Protein AF-A0A6J5TLB6-F1 (afdb_monomer)

InterPro domains:
  IPR011009 Protein kinase-like domain superfamily [SSF56112] (1-76)
  IPR052751 Plant MAP kinase kinase kinase [PTHR48011] (1-67)

pLDDT: mean 70.75, std 10.7, range [42.66, 85.62]

Solvent-accessible surface area (backbone atoms only — not comparable to full-atom values): 5818 Å² total; per-residue (Å²): 114,99,80,79,63,70,75,66,87,75,59,93,84,64,57,63,69,61,52,53,51,38,67,74,63,66,65,80,34,75,77,52,72,79,43,56,72,55,51,40,53,52,48,53,42,72,63,38,85,48,78,90,67,40,59,50,72,71,58,53,51,67,31,73,72,46,49,75,45,78,78,72,69,78,65,60,66,57,59,54,48,50,52,54,54,59,65,64,66,78,116

Mean predicted aligned error: 13.65 Å

Organism: Prunus armeniaca (NCBI:txid36596)

Foldseek 3Di:
DVPPDDQDDPPDPDDVVVVVVCLLVPVGGPVLVPDDPLSNVLVCLCSPNDPVSRDDPVRSCVRPVNVVPPPPPVVCPVVVVVVVVVVVVPD

Structure (mmCIF, N/CA/C/O backbone):
data_AF-A0A6J5TLB6-F1
#
_entry.id   AF-A0A6J5TLB6-F1
#
loop_
_atom_site.group_PDB
_atom_site.id
_atom_site.type_symbol
_atom_site.label_atom_id
_atom_site.label_alt_id
_atom_site.label_comp_id
_atom_site.label_asym_id
_atom_site.label_entity_id
_atom_site.label_seq_id
_atom_site.pdbx_PDB_ins_code
_atom_site.Cartn_x
_atom_site.Cartn_y
_atom_site.Cartn_z
_atom_site.occupancy
_atom_site.B_iso_or_equiv
_atom_site.auth_seq_id
_atom_site.auth_comp_id
_atom_site.auth_asym_id
_atom_site.auth_atom_id
_atom_site.pdbx_PDB_model_num
ATOM 1 N N . ME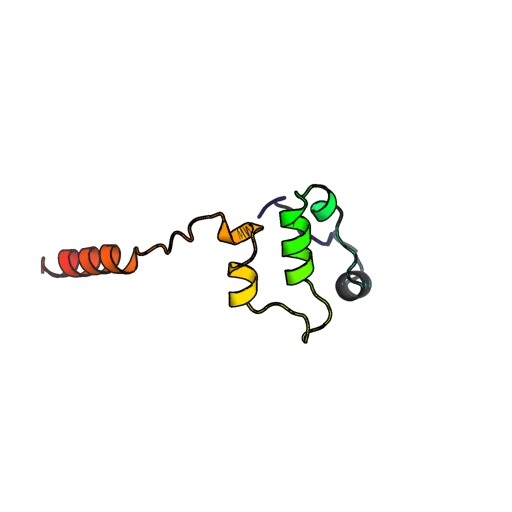T A 1 1 ? -3.345 -14.073 -6.727 1.00 64.12 1 MET A N 1
ATOM 2 C CA . MET A 1 1 ? -3.144 -12.619 -6.505 1.00 64.12 1 MET A CA 1
ATOM 3 C C . MET A 1 1 ? -3.787 -11.875 -7.661 1.00 64.12 1 MET A C 1
ATOM 5 O O . MET A 1 1 ? -3.688 -12.383 -8.769 1.00 64.12 1 MET A O 1
ATOM 9 N N . ALA A 1 2 ? -4.430 -10.729 -7.416 1.00 67.88 2 ALA A N 1
ATOM 10 C CA . ALA A 1 2 ? -5.339 -10.070 -8.366 1.00 67.88 2 ALA A CA 1
ATOM 11 C C . ALA A 1 2 ? -4.793 -9.921 -9.802 1.00 67.88 2 ALA A C 1
ATOM 13 O O . ALA A 1 2 ? -5.475 -10.295 -10.747 1.00 67.88 2 ALA A O 1
ATOM 14 N N . SER A 1 3 ? -3.552 -9.453 -9.975 1.00 70.88 3 SER A N 1
ATOM 15 C CA . SER A 1 3 ? -2.951 -9.226 -11.303 1.00 70.88 3 SER A CA 1
ATOM 16 C C . SER A 1 3 ? -2.010 -10.336 -11.788 1.00 70.88 3 SER A C 1
ATOM 18 O O . SER A 1 3 ? -1.550 -10.300 -12.928 1.00 70.88 3 SER A O 1
ATOM 20 N N . GLY A 1 4 ? -1.635 -11.278 -10.914 1.00 75.75 4 GLY A N 1
ATOM 21 C CA . GLY A 1 4 ? -0.581 -12.267 -11.185 1.00 75.75 4 GLY A CA 1
ATOM 22 C C . GLY A 1 4 ? 0.832 -11.688 -11.393 1.00 75.75 4 GLY A C 1
ATOM 23 O O . GLY A 1 4 ? 1.754 -12.446 -11.679 1.00 75.75 4 GLY A O 1
ATOM 24 N N . LYS A 1 5 ? 1.021 -10.371 -11.237 1.00 73.94 5 LYS A N 1
ATOM 25 C CA . LYS A 1 5 ? 2.299 -9.659 -11.397 1.00 73.94 5 LYS A CA 1
ATOM 26 C C . LYS A 1 5 ? 2.709 -8.997 -10.073 1.00 73.94 5 LYS A C 1
ATOM 28 O O . LYS A 1 5 ? 1.830 -8.590 -9.311 1.00 73.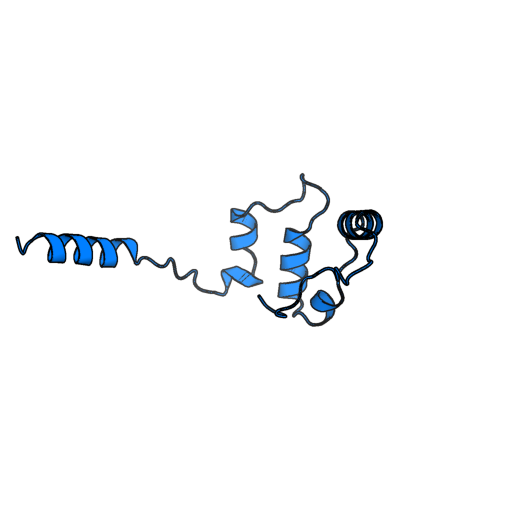94 5 LYS A O 1
ATOM 33 N N . PRO A 1 6 ? 4.015 -8.873 -9.775 1.00 74.50 6 PRO A N 1
ATOM 34 C CA . PRO A 1 6 ? 4.470 -8.146 -8.594 1.00 74.50 6 PRO A CA 1
ATOM 35 C C . PRO A 1 6 ? 4.121 -6.657 -8.705 1.00 74.50 6 PRO A C 1
ATOM 37 O O . PRO A 1 6 ? 4.140 -6.095 -9.796 1.00 74.50 6 PRO A O 1
ATOM 40 N N . ILE A 1 7 ? 3.835 -6.026 -7.562 1.00 74.44 7 ILE A N 1
ATOM 41 C CA . ILE A 1 7 ? 3.492 -4.596 -7.466 1.00 74.44 7 ILE A CA 1
ATOM 42 C C . ILE A 1 7 ? 4.618 -3.728 -8.037 1.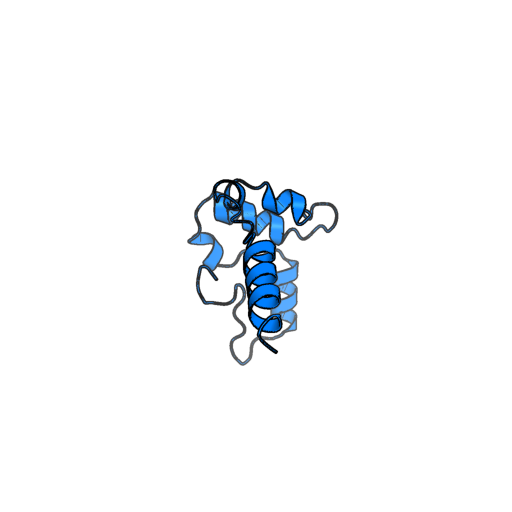00 74.44 7 ILE A C 1
ATOM 44 O O . ILE A 1 7 ? 4.366 -2.832 -8.835 1.00 74.44 7 ILE A O 1
ATOM 48 N N . TRP A 1 8 ? 5.868 -4.025 -7.687 1.00 76.25 8 TRP A N 1
ATOM 49 C CA . TRP A 1 8 ? 7.026 -3.336 -8.247 1.00 76.25 8 TRP A CA 1
ATOM 50 C C . TRP A 1 8 ? 7.761 -4.239 -9.236 1.00 76.25 8 TRP A C 1
ATOM 52 O O . TRP A 1 8 ? 8.054 -5.401 -8.937 1.00 76.25 8 TRP A O 1
ATOM 62 N N . ASP A 1 9 ? 8.070 -3.694 -10.415 1.00 71.50 9 ASP A N 1
ATOM 63 C CA . ASP A 1 9 ? 8.886 -4.385 -11.410 1.00 71.50 9 ASP A CA 1
ATOM 64 C C . ASP A 1 9 ? 10.318 -4.580 -10.888 1.00 71.50 9 ASP A C 1
ATOM 66 O O . ASP A 1 9 ? 10.955 -3.649 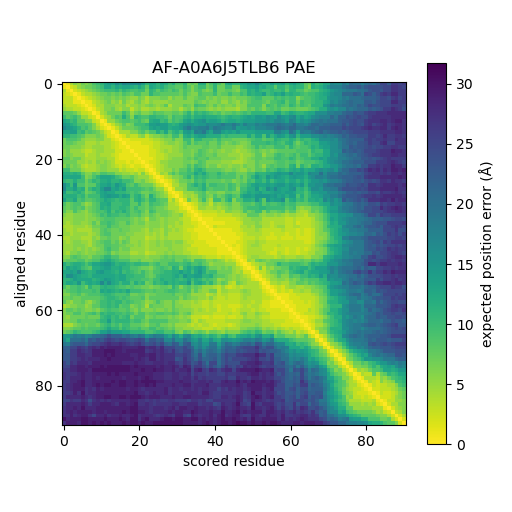-10.386 1.00 71.50 9 ASP A O 1
ATOM 70 N N . HIS A 1 10 ? 10.814 -5.806 -11.020 1.00 68.44 10 HIS A N 1
ATOM 71 C CA . HIS A 1 10 ? 12.152 -6.229 -10.613 1.00 68.44 10 HIS A CA 1
ATOM 72 C C . HIS A 1 10 ? 12.935 -6.793 -11.805 1.00 68.44 10 HIS A C 1
ATOM 74 O O . HIS A 1 10 ? 13.739 -7.713 -11.646 1.00 68.44 10 HIS A O 1
ATOM 80 N N . SER A 1 11 ? 12.684 -6.261 -13.006 1.00 68.94 11 SER A N 1
ATOM 81 C CA . SER A 1 11 ? 13.406 -6.630 -14.219 1.00 68.94 11 SER A CA 1
ATOM 82 C C . SER A 1 11 ? 14.928 -6.676 -14.006 1.00 68.94 11 SER A C 1
ATOM 84 O O . SER A 1 11 ? 15.522 -5.939 -13.211 1.00 68.94 11 SER A O 1
ATOM 86 N N . LEU A 1 12 ? 15.569 -7.621 -14.693 1.00 58.25 12 LEU A N 1
ATOM 87 C CA . LEU A 1 12 ? 16.980 -7.949 -14.509 1.00 58.25 12 LEU A CA 1
ATOM 88 C C . LEU A 1 12 ? 17.840 -6.721 -14.867 1.00 58.25 12 LEU A C 1
ATOM 90 O O . LEU A 1 12 ? 17.888 -6.308 -16.022 1.00 58.25 12 LEU A O 1
ATOM 94 N N . GLY A 1 13 ? 18.475 -6.109 -13.860 1.00 66.88 13 GLY A N 1
ATOM 95 C CA . GLY A 1 13 ? 19.242 -4.860 -13.999 1.00 66.88 13 GLY A CA 1
ATOM 96 C C . GLY A 1 13 ? 18.679 -3.656 -13.230 1.00 66.88 13 GLY A C 1
ATOM 97 O O . GLY A 1 13 ? 19.328 -2.609 -13.180 1.00 66.88 13 GLY A O 1
ATOM 98 N N . VAL A 1 14 ? 17.514 -3.779 -12.584 1.00 72.75 14 VAL A N 1
ATOM 99 C CA . VAL A 1 14 ? 16.986 -2.721 -11.710 1.00 72.75 14 VAL A CA 1
ATOM 100 C C . VAL A 1 14 ? 17.855 -2.588 -10.459 1.00 72.75 14 VAL A C 1
ATOM 102 O O . VAL A 1 14 ? 18.081 -3.537 -9.709 1.00 72.75 14 VAL A O 1
ATOM 105 N N . ASN A 1 15 ? 18.336 -1.370 -10.209 1.00 82.00 15 ASN A N 1
ATOM 106 C CA . ASN A 1 15 ? 19.064 -1.047 -8.991 1.00 82.00 15 ASN A CA 1
ATOM 107 C C . ASN A 1 15 ? 18.135 -1.231 -7.777 1.00 82.00 15 ASN A C 1
ATOM 109 O O . ASN A 1 15 ? 17.174 -0.478 -7.607 1.00 82.00 15 ASN A O 1
ATOM 113 N N . ILE A 1 16 ? 18.452 -2.203 -6.919 1.00 82.75 16 ILE A N 1
ATOM 114 C CA . ILE A 1 16 ? 17.689 -2.537 -5.705 1.00 82.75 16 ILE A CA 1
ATOM 115 C C . ILE A 1 16 ? 17.484 -1.300 -4.820 1.00 82.75 16 ILE A C 1
ATOM 117 O O . ILE A 1 16 ? 16.416 -1.116 -4.248 1.00 82.75 16 ILE A O 1
ATOM 121 N N . PHE A 1 17 ? 18.457 -0.390 -4.762 1.00 81.56 17 PHE A N 1
ATOM 122 C CA . PHE A 1 17 ? 18.339 0.862 -4.018 1.00 81.56 17 PHE A CA 1
ATOM 123 C C . PHE A 1 17 ? 17.250 1.780 -4.591 1.00 81.56 17 PHE A C 1
ATOM 125 O O . PHE A 1 17 ? 16.503 2.394 -3.834 1.00 81.56 17 PHE A O 1
ATOM 132 N N . LYS A 1 18 ? 17.094 1.841 -5.922 1.00 81.06 18 LYS A N 1
ATOM 133 C CA . LYS A 1 18 ? 15.971 2.560 -6.551 1.00 81.06 18 LYS A CA 1
ATOM 134 C C . LYS A 1 18 ? 14.634 1.889 -6.236 1.00 81.06 18 LYS A C 1
ATOM 136 O O . LYS A 1 18 ? 13.661 2.595 -5.995 1.00 81.06 18 LYS A O 1
ATOM 141 N N . LEU A 1 19 ? 14.590 0.556 -6.206 1.00 80.69 19 LEU A N 1
ATOM 142 C CA . LEU A 1 19 ? 13.389 -0.198 -5.835 1.00 80.69 19 LEU A CA 1
ATOM 143 C C . LEU A 1 19 ? 12.974 0.089 -4.383 1.00 80.69 19 LEU A C 1
ATOM 145 O O . LEU A 1 19 ? 11.829 0.443 -4.127 1.00 80.69 19 LEU A O 1
ATOM 149 N N . LEU A 1 20 ? 13.922 0.029 -3.446 1.00 80.56 20 LEU A N 1
ATOM 150 C CA . LEU A 1 20 ? 13.690 0.344 -2.034 1.00 80.56 20 LEU A CA 1
ATOM 151 C C . LEU A 1 20 ? 13.207 1.784 -1.843 1.00 80.56 20 LEU A C 1
ATOM 153 O O . LEU A 1 20 ? 12.286 2.022 -1.067 1.00 80.56 20 LEU A O 1
ATOM 157 N N . MET A 1 21 ? 13.778 2.742 -2.578 1.00 77.81 21 MET A N 1
ATOM 158 C CA . MET A 1 21 ? 13.328 4.134 -2.524 1.00 77.81 21 MET A CA 1
ATOM 159 C C . MET A 1 21 ? 11.904 4.313 -3.058 1.00 77.81 21 MET A C 1
ATOM 161 O O . MET A 1 21 ? 11.181 5.142 -2.517 1.00 77.81 21 MET A O 1
ATOM 165 N N . ARG A 1 22 ? 11.480 3.533 -4.061 1.00 76.44 22 ARG A N 1
ATOM 166 C CA . ARG A 1 22 ? 10.095 3.532 -4.565 1.00 76.44 22 ARG A CA 1
ATOM 167 C C . ARG A 1 22 ? 9.108 2.973 -3.548 1.00 76.44 22 ARG A C 1
ATOM 169 O O . ARG A 1 22 ? 8.101 3.617 -3.282 1.00 76.44 22 ARG A O 1
ATOM 176 N N . ILE A 1 23 ? 9.444 1.841 -2.927 1.00 78.56 23 ILE A N 1
ATOM 177 C CA . ILE A 1 23 ? 8.644 1.240 -1.846 1.00 78.56 23 ILE A CA 1
ATOM 178 C C . ILE A 1 23 ? 8.504 2.238 -0.688 1.00 78.56 23 ILE A C 1
ATOM 180 O O . ILE A 1 23 ? 7.412 2.467 -0.185 1.00 78.56 23 ILE A O 1
ATOM 184 N N . ARG A 1 24 ? 9.605 2.904 -0.316 1.00 72.19 24 ARG A N 1
ATOM 185 C CA . ARG A 1 24 ? 9.634 3.924 0.744 1.00 72.19 24 ARG A CA 1
ATOM 186 C C . ARG A 1 24 ? 8.810 5.175 0.413 1.00 72.19 24 ARG A C 1
ATOM 188 O O . ARG A 1 24 ? 8.443 5.913 1.322 1.00 72.19 24 ARG A O 1
ATOM 195 N N . ARG A 1 25 ? 8.612 5.487 -0.869 1.00 68.38 25 ARG A N 1
ATOM 196 C CA . ARG A 1 25 ? 7.941 6.719 -1.308 1.00 68.38 25 ARG A CA 1
ATOM 197 C C . ARG A 1 25 ? 6.430 6.555 -1.455 1.00 68.38 25 ARG A C 1
ATOM 199 O O . ARG A 1 25 ? 5.781 7.537 -1.791 1.00 68.38 25 ARG A O 1
ATOM 206 N N . ASP A 1 26 ? 5.898 5.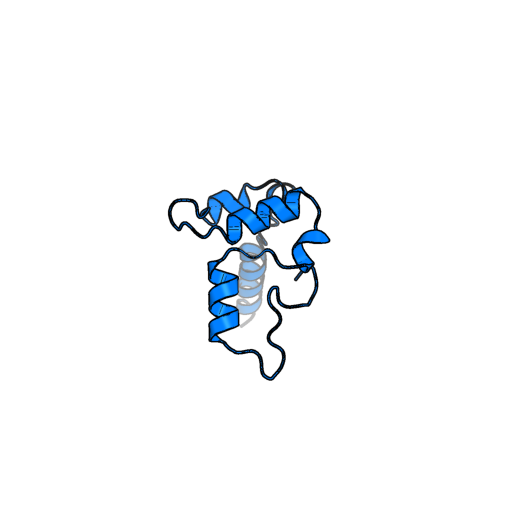359 -1.202 1.00 65.25 26 ASP A N 1
ATOM 207 C CA . ASP A 1 26 ? 4.486 5.048 -1.439 1.00 65.25 26 ASP A CA 1
ATOM 208 C C . ASP A 1 26 ? 4.081 5.351 -2.898 1.00 65.25 26 ASP A C 1
ATOM 210 O O . ASP A 1 26 ? 3.003 5.859 -3.196 1.00 65.25 26 ASP A O 1
ATOM 214 N N . GLU A 1 27 ? 5.005 5.103 -3.842 1.00 67.62 27 GLU A N 1
ATOM 215 C CA . GLU A 1 27 ? 4.672 5.164 -5.266 1.00 67.62 27 GLU A CA 1
ATOM 216 C C . GLU A 1 27 ? 3.732 3.993 -5.576 1.00 67.62 27 GLU A C 1
ATOM 218 O O . GLU A 1 27 ? 4.166 2.840 -5.697 1.00 67.62 27 GLU A O 1
ATOM 223 N N . LEU A 1 28 ? 2.438 4.313 -5.675 1.00 64.38 28 LEU A N 1
ATOM 224 C CA . LEU A 1 28 ? 1.385 3.384 -6.067 1.00 64.38 28 LEU A CA 1
ATOM 225 C C . LEU A 1 28 ? 1.700 2.821 -7.457 1.00 64.38 28 LEU A C 1
ATOM 227 O O . LEU A 1 28 ? 1.916 3.556 -8.421 1.00 64.38 28 LEU A O 1
ATOM 231 N N . ALA A 1 29 ? 1.765 1.496 -7.550 1.00 63.06 29 ALA A N 1
ATOM 232 C CA . ALA A 1 29 ? 2.030 0.818 -8.808 1.00 63.06 29 ALA A CA 1
ATOM 233 C C . ALA A 1 29 ? 0.834 0.917 -9.759 1.00 63.06 29 ALA A C 1
ATOM 235 O O . ALA A 1 29 ? -0.309 0.919 -9.316 1.00 63.06 29 ALA A O 1
ATOM 236 N N . GLN A 1 30 ? 1.099 0.859 -11.067 1.00 63.03 30 GLN A N 1
ATOM 237 C CA . GLN A 1 30 ? 0.072 0.848 -12.124 1.00 63.03 30 GLN A CA 1
ATOM 238 C C . GLN A 1 30 ? -0.997 -0.237 -11.919 1.00 63.03 30 GLN A C 1
ATOM 240 O O . GLN A 1 30 ? -2.158 -0.037 -12.234 1.00 63.03 30 GLN A O 1
ATOM 245 N N . ILE A 1 31 ? -0.631 -1.368 -11.306 1.00 60.41 31 ILE A N 1
ATOM 246 C CA . ILE A 1 31 ? -1.567 -2.456 -10.975 1.00 60.41 31 ILE A CA 1
ATOM 247 C C . ILE A 1 31 ? -2.703 -1.980 -10.048 1.00 60.41 31 ILE A C 1
ATOM 249 O O . ILE A 1 31 ? -3.778 -2.570 -10.050 1.00 60.41 31 ILE A O 1
ATOM 253 N N . LEU A 1 32 ? -2.473 -0.928 -9.254 1.00 69.69 32 LEU A N 1
ATOM 254 C CA . LEU A 1 32 ? -3.483 -0.338 -8.377 1.00 69.69 32 LEU A CA 1
ATOM 255 C C . LEU A 1 32 ? -4.472 0.547 -9.133 1.00 69.69 32 LEU A C 1
ATOM 257 O O . LEU A 1 32 ? -5.584 0.718 -8.650 1.00 69.69 32 LEU A O 1
ATOM 261 N N . GLU A 1 33 ? -4.121 1.075 -10.309 1.00 68.50 33 GLU A N 1
ATOM 262 C CA . GLU A 1 33 ? -5.035 1.897 -11.116 1.00 68.50 33 GLU A CA 1
ATOM 263 C C . GLU A 1 33 ? -6.216 1.071 -11.642 1.00 68.50 33 G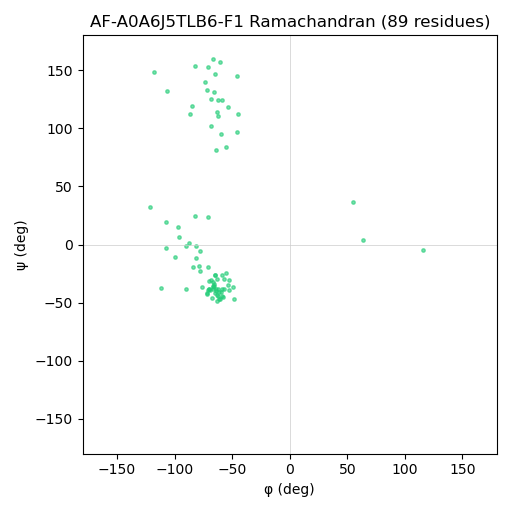LU A C 1
ATOM 265 O O . GLU A 1 33 ? -7.349 1.557 -11.637 1.00 68.50 33 GLU A O 1
ATOM 270 N N . ASP A 1 34 ? -5.964 -0.197 -11.981 1.00 75.62 34 ASP A N 1
ATOM 271 C CA . ASP A 1 34 ? -6.953 -1.139 -12.520 1.00 75.62 34 ASP A CA 1
ATOM 272 C C . ASP A 1 34 ? -7.895 -1.737 -11.453 1.00 75.62 34 ASP A C 1
ATOM 274 O O . ASP A 1 34 ? -8.816 -2.488 -11.783 1.00 75.62 34 ASP A O 1
ATOM 278 N N . LEU A 1 35 ? -7.677 -1.450 -10.163 1.00 75.69 35 LEU A N 1
ATOM 279 C CA . LEU A 1 35 ? -8.520 -1.957 -9.076 1.00 75.69 35 LEU A CA 1
ATOM 280 C C . LEU A 1 35 ? -9.794 -1.122 -8.891 1.00 75.69 35 LEU A C 1
ATOM 282 O O . LEU A 1 35 ? -9.824 0.084 -9.159 1.00 75.69 35 LEU A O 1
ATOM 286 N N . CYS A 1 36 ? -10.841 -1.765 -8.359 1.00 83.75 36 CYS A N 1
ATOM 287 C CA . CYS A 1 36 ? -12.009 -1.052 -7.845 1.00 83.75 36 CYS A CA 1
ATOM 288 C C . CYS A 1 36 ? -11.607 -0.104 -6.707 1.00 83.75 36 CYS A C 1
ATOM 290 O O . CYS A 1 36 ? -10.580 -0.298 -6.049 1.00 83.75 36 CYS A O 1
ATOM 292 N N . GLU A 1 37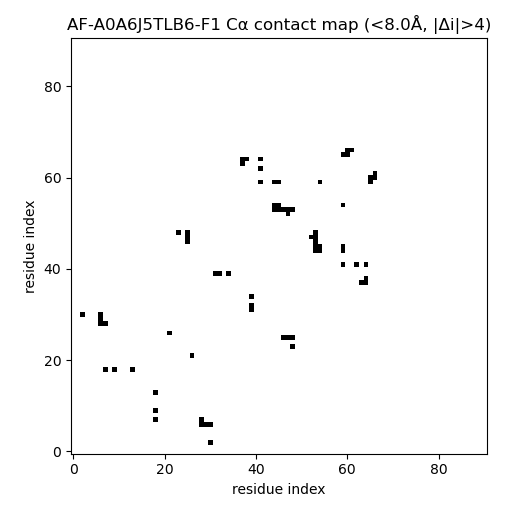 ? -12.425 0.917 -6.466 1.00 84.12 37 GLU A N 1
ATOM 293 C CA . GLU A 1 37 ? -12.148 1.934 -5.448 1.00 84.12 37 GLU A CA 1
ATOM 294 C C . GLU A 1 37 ? -11.999 1.318 -4.045 1.00 84.12 37 GLU A C 1
ATOM 296 O O . GLU A 1 37 ? -11.073 1.668 -3.314 1.00 84.12 37 GLU A O 1
ATOM 301 N N . GLU A 1 38 ? -12.800 0.304 -3.699 1.00 83.38 38 GLU A N 1
ATOM 302 C CA . GLU A 1 38 ? -12.659 -0.424 -2.430 1.00 83.38 38 GLU A CA 1
ATOM 303 C C . GLU A 1 38 ? -11.339 -1.206 -2.336 1.00 83.38 38 GLU A C 1
ATOM 305 O O . GLU A 1 38 ? -10.738 -1.298 -1.264 1.00 83.38 38 GLU A O 1
ATOM 310 N N . GLY A 1 39 ? -10.868 -1.767 -3.452 1.00 81.75 39 GLY A N 1
ATOM 311 C CA . GLY A 1 39 ? -9.593 -2.480 -3.523 1.00 81.75 39 GLY A CA 1
ATOM 312 C C . GLY A 1 39 ? -8.3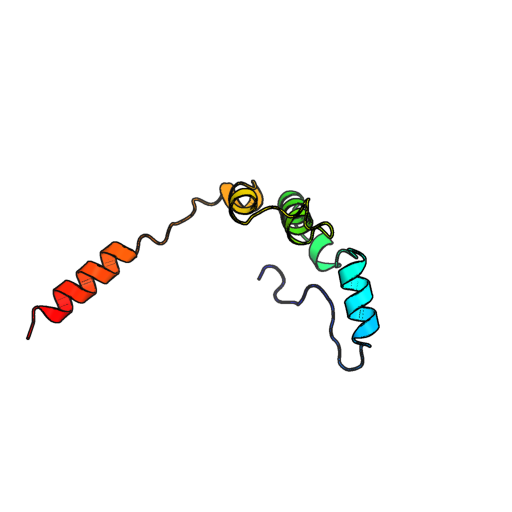97 -1.539 -3.395 1.00 81.75 39 GLY A C 1
ATOM 313 O O . GLY A 1 39 ? -7.426 -1.865 -2.709 1.00 81.75 39 GLY A O 1
ATOM 314 N N . LYS A 1 40 ? -8.482 -0.346 -3.995 1.00 82.56 40 LYS A N 1
ATOM 315 C CA . LYS A 1 40 ? -7.480 0.719 -3.844 1.00 82.56 40 LYS A CA 1
ATOM 316 C C . LYS A 1 40 ? -7.366 1.173 -2.391 1.00 82.56 40 LYS A C 1
ATOM 318 O O . LYS A 1 40 ? -6.254 1.238 -1.869 1.00 82.56 40 LYS A O 1
ATOM 323 N N . ASP A 1 41 ? -8.495 1.416 -1.723 1.00 84.94 41 ASP A N 1
ATOM 324 C CA . ASP A 1 41 ? -8.517 1.844 -0.318 1.00 84.94 41 ASP A CA 1
ATOM 325 C C . ASP A 1 41 ? -7.962 0.758 0.620 1.00 84.94 41 ASP A C 1
ATOM 327 O O . ASP A 1 41 ? -7.135 1.034 1.495 1.00 84.94 41 ASP A O 1
ATOM 331 N N . PHE A 1 42 ? -8.328 -0.507 0.381 1.00 85.62 42 PHE A N 1
ATOM 332 C CA . PHE A 1 42 ? -7.800 -1.635 1.148 1.00 85.62 42 PHE A CA 1
ATOM 333 C C . PHE A 1 42 ? -6.278 -1.756 1.024 1.00 85.62 42 PHE A C 1
ATOM 335 O O . PHE A 1 42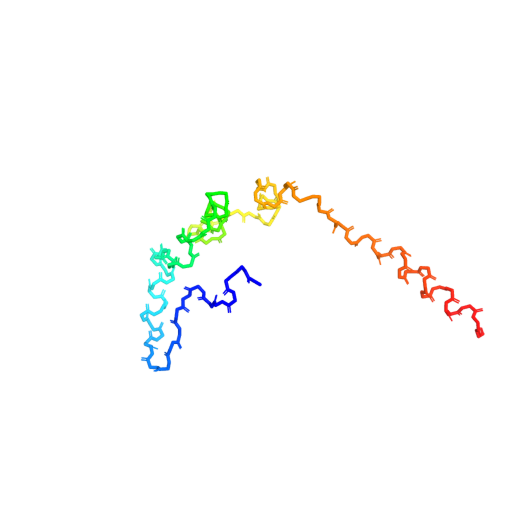 ? -5.570 -1.902 2.025 1.00 85.62 42 PHE A O 1
ATOM 342 N N . ILE A 1 43 ? -5.757 -1.676 -0.201 1.00 81.62 43 ILE A N 1
ATOM 343 C CA . ILE A 1 43 ? -4.321 -1.791 -0.440 1.00 81.62 43 ILE A CA 1
ATOM 344 C C . ILE A 1 43 ? -3.568 -0.573 0.110 1.00 81.62 43 ILE A C 1
ATOM 346 O O . ILE A 1 43 ? -2.524 -0.752 0.738 1.00 81.62 43 ILE A O 1
ATOM 350 N N . GLY A 1 44 ? -4.110 0.640 -0.023 1.00 80.19 44 GLY A N 1
ATOM 351 C CA . GLY A 1 44 ? -3.528 1.839 0.588 1.00 80.19 44 GLY A CA 1
ATOM 352 C C . GLY A 1 44 ? -3.373 1.710 2.109 1.00 80.19 44 GLY A C 1
ATOM 353 O O . GLY A 1 44 ? -2.344 2.083 2.669 1.00 80.19 44 GLY A O 1
ATOM 354 N N . LYS A 1 45 ? -4.345 1.084 2.785 1.00 80.06 45 LYS A N 1
ATOM 355 C CA . LYS A 1 45 ? -4.262 0.782 4.227 1.00 80.06 45 LYS A CA 1
ATOM 356 C C . LYS A 1 45 ? -3.241 -0.312 4.559 1.00 80.06 45 LYS A C 1
ATOM 358 O O . LYS A 1 45 ? -2.626 -0.254 5.624 1.00 80.06 45 LYS A O 1
ATOM 363 N N . CYS A 1 46 ? -3.028 -1.279 3.663 1.00 79.62 46 CYS A N 1
ATOM 364 C CA . CYS A 1 46 ? -2.008 -2.324 3.822 1.00 79.62 46 CYS A CA 1
ATOM 365 C C . CYS A 1 46 ? -0.574 -1.785 3.692 1.00 79.62 46 CYS A C 1
ATOM 367 O O . CYS A 1 46 ? 0.315 -2.242 4.408 1.00 79.62 46 CYS A O 1
ATOM 369 N N . PHE A 1 47 ? -0.343 -0.836 2.780 1.00 74.88 47 PHE A N 1
ATOM 370 C CA . PHE A 1 47 ? 0.987 -0.282 2.488 1.00 74.88 47 PHE A CA 1
ATOM 371 C C . PHE A 1 47 ? 1.285 1.036 3.212 1.00 74.88 47 PHE A C 1
ATOM 373 O O . PHE A 1 47 ? 2.258 1.711 2.882 1.00 74.88 47 PHE A O 1
ATOM 380 N N . ALA A 1 48 ? 0.498 1.387 4.235 1.00 72.44 48 ALA A N 1
ATOM 381 C CA . ALA A 1 48 ? 0.695 2.612 4.999 1.00 72.44 48 ALA A CA 1
ATOM 382 C C . ALA A 1 48 ? 2.135 2.720 5.541 1.00 72.44 48 ALA A C 1
ATOM 384 O O . ALA A 1 48 ? 2.584 1.922 6.365 1.00 72.44 48 ALA A O 1
ATOM 385 N N . MET A 1 49 ? 2.840 3.761 5.097 1.00 67.81 49 MET A N 1
ATOM 386 C CA . MET A 1 49 ? 4.242 4.027 5.439 1.00 67.81 49 MET A CA 1
ATOM 387 C C . MET A 1 49 ? 4.461 4.280 6.943 1.00 67.81 49 MET A C 1
ATOM 389 O O . MET A 1 49 ? 5.522 3.986 7.500 1.00 67.81 49 MET A O 1
ATOM 393 N N . ASP A 1 50 ? 3.448 4.827 7.617 1.00 69.75 50 ASP A N 1
ATOM 394 C CA . ASP A 1 50 ? 3.470 5.075 9.053 1.00 69.75 50 ASP A CA 1
ATOM 395 C C . ASP A 1 50 ? 3.013 3.830 9.819 1.00 69.75 50 ASP A C 1
ATOM 397 O O . ASP A 1 50 ? 1.824 3.522 9.862 1.00 69.75 50 ASP A O 1
ATOM 401 N N . LEU A 1 51 ? 3.926 3.194 10.558 1.00 67.06 51 LEU A N 1
ATOM 402 C CA . LEU A 1 51 ? 3.610 2.058 11.442 1.00 67.06 51 LEU A CA 1
ATOM 403 C C . LEU A 1 51 ? 2.507 2.364 12.472 1.00 67.06 51 LEU A C 1
ATOM 405 O O . LEU A 1 51 ? 1.831 1.460 12.944 1.00 67.06 51 LEU A O 1
ATOM 409 N N . ARG A 1 52 ? 2.312 3.642 12.824 1.00 71.31 52 ARG A N 1
ATOM 410 C CA . ARG A 1 52 ? 1.249 4.095 13.742 1.00 71.31 52 ARG A CA 1
ATOM 411 C C . ARG A 1 52 ? -0.128 4.191 13.082 1.00 71.31 52 ARG A C 1
ATOM 413 O O . ARG A 1 52 ? -1.125 4.276 13.787 1.00 71.31 52 ARG A O 1
ATOM 420 N N . LYS A 1 53 ? -0.163 4.244 11.751 1.00 69.00 53 LYS A N 1
ATOM 421 C CA . LYS A 1 53 ? -1.377 4.273 10.926 1.00 69.00 53 LYS A CA 1
ATOM 422 C C . LYS A 1 53 ? -1.604 2.943 10.209 1.00 69.00 53 LYS A C 1
ATOM 424 O O . LYS A 1 53 ? -2.608 2.815 9.517 1.00 69.00 53 LYS A O 1
ATOM 429 N N . LEU A 1 54 ? -0.686 1.984 10.357 1.00 77.69 54 LEU A N 1
ATOM 430 C CA . LEU A 1 54 ? -0.823 0.639 9.826 1.00 77.69 54 LEU A CA 1
ATOM 431 C C . LEU A 1 54 ? -2.036 -0.016 10.478 1.00 77.69 54 LEU A C 1
ATOM 433 O O . LEU A 1 54 ? -2.141 -0.088 11.704 1.00 77.69 54 LEU A O 1
ATOM 437 N N . TRP A 1 55 ? -2.956 -0.486 9.651 1.00 79.31 55 TRP A N 1
ATOM 438 C CA . TRP A 1 55 ? -4.090 -1.241 10.148 1.00 79.31 55 TRP A CA 1
ATOM 439 C C . TRP A 1 55 ? -3.601 -2.612 10.609 1.00 79.31 55 TRP A C 1
ATOM 441 O O . TRP A 1 55 ? -2.842 -3.286 9.909 1.00 79.31 55 TRP A O 1
ATOM 451 N N . THR A 1 56 ? -4.024 -3.034 11.800 1.00 81.62 56 THR A N 1
ATOM 452 C CA . THR A 1 56 ? -3.796 -4.411 12.241 1.00 81.62 56 THR A CA 1
ATOM 453 C C . THR A 1 56 ? -4.599 -5.369 11.364 1.00 81.62 56 THR A C 1
ATOM 455 O O . THR A 1 56 ? -5.583 -4.977 10.732 1.00 81.62 56 THR A O 1
ATOM 458 N N . ALA A 1 57 ? -4.202 -6.644 11.335 1.00 82.88 57 ALA A N 1
ATOM 459 C CA . ALA A 1 57 ? -4.914 -7.669 10.570 1.00 82.88 57 ALA A CA 1
ATOM 460 C C . ALA A 1 57 ? -6.417 -7.695 10.905 1.00 82.88 57 ALA A C 1
ATOM 462 O O . ALA A 1 57 ? -7.242 -7.794 10.007 1.00 82.88 57 ALA A O 1
ATOM 463 N N . GLU A 1 58 ? -6.773 -7.513 12.178 1.00 81.31 58 GLU A N 1
ATOM 464 C CA . GLU A 1 58 ? -8.164 -7.432 12.642 1.00 81.31 58 GLU A CA 1
ATOM 465 C C . GLU A 1 58 ? -8.925 -6.251 12.021 1.00 81.31 58 GLU A C 1
ATOM 467 O O . GLU A 1 58 ? -10.064 -6.407 11.587 1.00 81.31 58 GLU A O 1
ATOM 472 N N . MET A 1 59 ? -8.286 -5.083 11.905 1.00 84.19 59 MET A N 1
ATOM 473 C CA . MET A 1 59 ? -8.889 -3.911 11.265 1.00 84.19 59 MET A CA 1
ATOM 474 C C . MET A 1 59 ? -9.005 -4.100 9.749 1.00 84.19 59 MET A C 1
ATOM 476 O O . MET A 1 59 ? -10.026 -3.743 9.166 1.00 84.19 59 MET A O 1
ATOM 480 N N . LEU A 1 60 ? -8.003 -4.701 9.100 1.00 84.62 60 LEU A N 1
ATOM 481 C CA . LEU A 1 60 ? -8.057 -5.020 7.668 1.00 84.62 60 LEU A CA 1
ATOM 482 C C . LEU A 1 60 ? -9.180 -6.018 7.344 1.00 84.62 60 LEU A C 1
ATOM 484 O O . LEU A 1 60 ? -9.870 -5.849 6.344 1.00 84.62 60 LEU A O 1
ATOM 488 N N . LEU A 1 61 ? -9.420 -7.010 8.204 1.00 82.94 61 LEU A N 1
ATOM 489 C CA . LEU A 1 61 ? -10.511 -7.977 8.031 1.00 82.94 61 LEU A CA 1
ATOM 490 C C . LEU A 1 61 ? -11.904 -7.331 8.112 1.00 82.94 61 LEU A C 1
ATOM 492 O O . LEU A 1 61 ? -12.839 -7.829 7.496 1.00 82.94 61 LEU A O 1
ATOM 496 N N . SER A 1 62 ? -12.037 -6.207 8.823 1.00 83.88 62 SER A N 1
ATOM 497 C CA . SER A 1 62 ? -13.282 -5.423 8.877 1.00 83.88 62 SER A CA 1
ATOM 498 C C . SER A 1 62 ? -13.497 -4.486 7.681 1.00 83.88 62 SER A C 1
ATOM 500 O O . SER A 1 62 ? -14.497 -3.773 7.631 1.00 83.88 62 SER A O 1
ATOM 502 N N . HIS A 1 63 ? -12.561 -4.438 6.730 1.00 85.44 63 HIS A N 1
ATOM 503 C CA . HIS A 1 63 ? -12.662 -3.548 5.580 1.00 85.44 63 HIS A CA 1
ATOM 504 C C . HIS A 1 63 ? -13.718 -4.042 4.578 1.00 85.44 63 HIS A C 1
ATOM 506 O O . HIS A 1 63 ? -13.681 -5.230 4.272 1.00 85.44 63 HIS A O 1
ATOM 512 N N . PRO A 1 64 ? -14.545 -3.169 3.960 1.00 83.25 64 PRO A N 1
ATOM 513 C CA . PRO A 1 64 ? -15.586 -3.558 2.994 1.00 83.25 64 PRO A CA 1
ATOM 514 C C . PRO A 1 64 ? -15.105 -4.493 1.879 1.00 83.25 64 PRO A C 1
ATOM 516 O O . PRO A 1 64 ? -15.804 -5.420 1.495 1.00 83.25 64 PRO A O 1
ATOM 519 N N . PHE A 1 65 ? -13.867 -4.295 1.414 1.00 83.31 65 PHE A N 1
ATOM 520 C CA . PHE A 1 65 ? -13.215 -5.158 0.420 1.00 83.31 65 PHE A CA 1
ATOM 521 C C . PHE A 1 65 ? -13.131 -6.642 0.831 1.00 83.31 65 PHE A C 1
ATOM 523 O O . PHE A 1 65 ? -13.108 -7.514 -0.031 1.00 83.31 65 PHE A O 1
ATOM 530 N N . VAL A 1 66 ? -13.046 -6.926 2.133 1.00 81.12 66 VAL A N 1
ATOM 531 C CA . VAL A 1 66 ? -12.900 -8.276 2.697 1.00 81.12 66 VAL A CA 1
ATOM 532 C C . VAL A 1 66 ? -14.152 -8.702 3.460 1.00 81.12 66 VAL A C 1
ATOM 534 O O . VAL A 1 66 ? -14.533 -9.860 3.379 1.00 81.12 66 VAL A O 1
ATOM 537 N N . SER A 1 67 ? -14.801 -7.784 4.177 1.00 78.62 67 SER A N 1
ATOM 538 C CA . SER A 1 67 ? -15.924 -8.072 5.071 1.00 78.62 67 SER A CA 1
ATOM 539 C C . SER A 1 67 ? -17.214 -8.454 4.350 1.00 78.62 67 SER A C 1
ATOM 541 O O . SER A 1 67 ? -18.103 -9.010 4.983 1.00 78.62 67 SER A O 1
ATOM 543 N N . ASP A 1 68 ? -17.337 -8.116 3.062 1.00 65.31 68 ASP A N 1
ATOM 544 C CA . ASP A 1 68 ? -18.483 -8.503 2.224 1.00 65.31 68 ASP A CA 1
ATOM 545 C C . ASP A 1 68 ? -18.354 -9.940 1.690 1.00 65.31 68 ASP A C 1
ATOM 547 O O . ASP A 1 68 ? -19.307 -10.535 1.191 1.00 65.31 68 ASP A O 1
ATOM 551 N N . TYR A 1 69 ? -17.169 -10.536 1.838 1.00 60.41 69 TYR A N 1
ATOM 552 C CA . TYR A 1 69 ? -17.023 -11.974 1.757 1.00 60.41 69 TYR A CA 1
ATOM 553 C C . TYR A 1 69 ? -17.332 -12.512 3.141 1.00 60.41 69 TYR A C 1
ATOM 555 O O . TYR A 1 69 ? -16.621 -12.201 4.100 1.00 60.41 69 TYR A O 1
ATOM 563 N N . ASP A 1 70 ? -18.369 -13.348 3.240 1.00 57.16 70 ASP A N 1
ATOM 564 C CA . ASP A 1 70 ? -18.482 -14.271 4.358 1.00 57.16 70 ASP A CA 1
ATOM 565 C C . ASP A 1 70 ? -17.099 -14.880 4.521 1.00 57.16 70 ASP A C 1
ATOM 567 O O . ASP A 1 70 ? -16.593 -15.559 3.620 1.00 57.16 70 ASP A O 1
ATOM 571 N N . ILE A 1 71 ? -16.439 -14.556 5.633 1.00 56.03 71 ILE A N 1
ATOM 572 C CA . ILE A 1 71 ? -15.232 -15.240 6.037 1.00 56.03 71 ILE A CA 1
ATOM 573 C C . ILE A 1 71 ? -15.736 -16.663 6.186 1.00 56.03 71 ILE A C 1
ATOM 575 O O . ILE A 1 71 ? -16.313 -17.029 7.211 1.00 56.03 71 ILE A O 1
ATOM 579 N N . VAL A 1 72 ? -15.569 -17.461 5.133 1.00 50.41 72 VAL A N 1
ATOM 580 C CA . VAL A 1 72 ? -15.562 -18.900 5.224 1.00 50.41 72 VAL A CA 1
ATOM 581 C C . VAL A 1 72 ? -14.338 -19.129 6.089 1.00 50.41 72 VAL A C 1
ATOM 583 O O . VAL A 1 72 ? -13.224 -19.348 5.621 1.00 50.41 72 VAL A O 1
ATOM 586 N N . LEU A 1 73 ? -14.538 -18.976 7.401 1.00 53.09 73 LEU A N 1
ATOM 587 C CA . LEU A 1 73 ? -13.899 -19.791 8.391 1.00 53.09 73 LEU A CA 1
ATOM 588 C C . LEU A 1 73 ? -14.089 -21.170 7.797 1.00 53.09 73 LEU A C 1
ATOM 590 O O . LEU A 1 73 ? -15.180 -21.733 7.860 1.00 53.09 73 LEU A O 1
ATOM 594 N N . VAL A 1 74 ? -13.047 -21.631 7.111 1.00 51.06 74 VAL A N 1
ATOM 595 C CA . VAL A 1 74 ? -12.792 -23.023 6.802 1.00 51.06 74 VAL A CA 1
ATOM 596 C C . VAL A 1 74 ? -12.807 -23.663 8.180 1.00 51.06 74 VAL A C 1
ATOM 598 O O . VAL A 1 74 ? -11.809 -23.744 8.896 1.00 51.06 74 VAL A O 1
ATOM 601 N N . LYS A 1 75 ? -14.025 -23.964 8.624 1.00 47.78 75 LYS A N 1
ATOM 602 C CA . LYS A 1 75 ? -14.356 -24.611 9.879 1.00 47.78 75 LYS A CA 1
ATOM 603 C C . LYS A 1 75 ? -14.177 -26.112 9.678 1.00 47.78 75 LYS A C 1
ATOM 605 O O . LYS A 1 75 ? -14.703 -26.908 10.434 1.00 47.78 75 LYS A O 1
ATOM 610 N N . ASP A 1 76 ? -13.335 -26.507 8.728 1.00 54.34 76 ASP A N 1
ATOM 611 C CA . ASP A 1 76 ? -12.844 -27.858 8.503 1.00 54.34 76 ASP A CA 1
ATOM 612 C C . ASP A 1 76 ? -11.851 -28.308 9.585 1.00 54.34 76 ASP A C 1
ATOM 614 O O . ASP A 1 76 ? -11.034 -29.195 9.361 1.00 54.34 76 ASP A O 1
ATOM 618 N N . LYS A 1 77 ? -11.893 -27.724 10.789 1.00 52.25 77 LYS A N 1
ATOM 619 C CA . LYS A 1 77 ? -11.224 -28.326 11.947 1.00 52.25 77 LYS A CA 1
ATOM 620 C C . LYS A 1 77 ? -12.072 -29.391 12.631 1.00 52.25 77 LYS A C 1
ATOM 622 O O . LYS A 1 77 ? -11.486 -30.228 13.304 1.00 52.25 77 LYS A O 1
ATOM 627 N N . GLU A 1 78 ? -13.391 -29.428 12.428 1.00 56.34 78 GLU A N 1
ATOM 628 C CA . GLU A 1 78 ? -14.210 -30.524 12.971 1.00 56.34 78 GLU A CA 1
ATOM 629 C C . GLU A 1 78 ? -14.338 -31.702 11.996 1.00 56.34 78 GLU A C 1
ATOM 631 O O . GLU A 1 78 ? -14.195 -32.846 12.422 1.00 56.34 78 GLU A O 1
ATOM 636 N N . GLU A 1 79 ? -14.469 -31.455 10.690 1.00 54.75 79 GLU A N 1
ATOM 637 C CA . GLU A 1 79 ? -14.491 -32.513 9.661 1.00 54.75 79 GLU A CA 1
ATOM 638 C C . GLU A 1 79 ? -13.166 -33.300 9.614 1.00 54.75 79 GLU A C 1
ATOM 640 O O . GLU A 1 79 ? -13.175 -34.531 9.635 1.00 54.75 79 GLU A O 1
ATOM 645 N N . LEU A 1 80 ? -12.008 -32.621 9.669 1.00 58.50 80 LEU A N 1
ATOM 646 C CA . LEU A 1 80 ? -10.703 -33.297 9.728 1.00 58.50 80 LEU A CA 1
ATOM 647 C C . LEU A 1 80 ? -10.500 -34.079 11.035 1.00 58.50 80 LEU A C 1
ATOM 649 O O . LEU A 1 80 ? -9.851 -35.124 11.015 1.00 58.50 80 LEU A O 1
ATOM 653 N N . PHE A 1 81 ? -11.058 -33.615 12.160 1.00 57.03 81 PHE A N 1
ATOM 654 C CA . PHE A 1 81 ? -10.953 -34.316 13.444 1.00 57.03 81 PHE A CA 1
ATOM 655 C C . PHE A 1 81 ? -11.807 -35.586 13.456 1.00 57.03 81 PHE A C 1
ATOM 657 O O . PHE A 1 81 ? -11.334 -36.637 13.895 1.00 57.03 81 PHE A O 1
ATOM 664 N N . TRP A 1 82 ? -13.025 -35.534 12.905 1.00 63.41 82 TRP A N 1
ATOM 665 C CA . TRP A 1 82 ? -13.848 -36.725 12.696 1.00 63.41 82 TRP A CA 1
ATOM 666 C C . TRP A 1 82 ? -13.196 -37.696 11.714 1.00 63.41 82 TRP A C 1
ATOM 668 O O . TRP A 1 82 ? -13.126 -38.883 12.019 1.00 63.41 82 TRP A O 1
ATOM 678 N N . TRP A 1 83 ? -12.626 -37.222 10.603 1.00 61.97 83 TRP A N 1
ATOM 679 C CA . TRP A 1 83 ? -11.944 -38.089 9.636 1.00 61.97 83 TRP A CA 1
ATOM 680 C C . TRP A 1 83 ? -10.698 -38.769 10.229 1.00 61.97 83 TRP A C 1
ATOM 682 O O . TRP A 1 83 ? -10.499 -39.969 10.032 1.00 61.97 83 TRP A O 1
ATOM 692 N N . PHE A 1 84 ? -9.903 -38.052 11.035 1.00 62.09 84 PHE A N 1
ATOM 693 C CA . PHE A 1 84 ? -8.772 -38.627 11.779 1.00 62.09 84 PHE A CA 1
ATOM 694 C C . PHE A 1 84 ? -9.212 -39.620 12.866 1.00 62.09 84 PHE A C 1
ATOM 696 O O . PHE A 1 84 ? -8.537 -40.628 13.084 1.00 62.09 84 PHE A O 1
ATOM 703 N N . THR A 1 85 ? -10.335 -39.356 13.541 1.00 64.25 85 THR A N 1
ATOM 704 C CA . THR A 1 85 ? -10.869 -40.209 14.619 1.00 64.25 85 THR A CA 1
ATOM 705 C C . THR A 1 85 ? -11.544 -41.469 14.070 1.00 64.25 85 THR A C 1
ATOM 707 O O . THR A 1 85 ? -11.417 -42.541 14.658 1.00 64.25 85 THR A O 1
ATOM 710 N N . ILE A 1 86 ? -12.237 -41.362 12.935 1.00 67.88 86 ILE A N 1
ATOM 711 C CA . ILE A 1 86 ? -12.873 -42.484 12.233 1.00 67.88 86 ILE A CA 1
ATOM 712 C C . ILE A 1 86 ? -11.801 -43.364 11.579 1.00 67.88 86 ILE A C 1
ATOM 714 O O . ILE A 1 86 ? -11.858 -44.583 11.719 1.00 67.88 86 ILE A O 1
ATOM 718 N N . SER A 1 87 ? -10.778 -42.765 10.957 1.00 66.38 87 SER A N 1
ATOM 719 C CA . SER A 1 87 ? -9.692 -43.520 10.313 1.00 66.38 87 SER A CA 1
ATOM 720 C C . SER A 1 87 ? -8.793 -44.271 11.306 1.00 66.38 87 SER A C 1
ATOM 722 O O . SER A 1 87 ? -8.302 -45.345 10.980 1.00 66.38 87 SER A O 1
ATOM 724 N N . ASN A 1 88 ? -8.605 -43.769 12.535 1.00 56.34 88 ASN A N 1
ATOM 725 C CA . ASN A 1 88 ? -7.812 -44.453 13.573 1.00 56.34 88 ASN A CA 1
ATOM 726 C C . ASN A 1 88 ? -8.606 -45.453 14.435 1.00 56.34 88 ASN A C 1
ATOM 728 O O . ASN A 1 88 ? -8.037 -46.046 15.346 1.00 56.34 88 ASN A O 1
ATOM 732 N N . ARG A 1 89 ? -9.907 -45.660 14.183 1.00 56.03 89 ARG A N 1
ATOM 733 C CA . ARG A 1 89 ? -10.737 -46.640 14.916 1.00 56.03 89 ARG A CA 1
ATOM 734 C C . ARG A 1 89 ? -10.853 -47.996 14.193 1.00 56.03 89 ARG A C 1
ATOM 736 O O . ARG A 1 89 ? -11.612 -48.856 14.627 1.00 56.03 89 ARG A O 1
ATOM 743 N N . GLN A 1 90 ? -10.123 -48.190 13.092 1.00 53.03 90 GLN A N 1
ATOM 744 C CA . GLN A 1 90 ? -10.093 -49.445 12.324 1.00 53.03 90 GLN A CA 1
ATOM 745 C C . GLN A 1 90 ? -8.790 -50.258 12.467 1.00 53.03 90 GLN A C 1
ATOM 747 O O . GLN A 1 90 ? -8.554 -51.150 11.655 1.00 53.03 90 GLN A O 1
ATOM 752 N N . PHE A 1 91 ? -7.987 -50.020 13.508 1.00 42.66 91 PHE A N 1
ATOM 753 C CA . PHE A 1 91 ? -6.918 -50.936 13.927 1.00 42.66 91 PHE A CA 1
ATOM 754 C C . PHE A 1 91 ? -7.083 -51.350 15.387 1.00 42.66 91 PHE A C 1
ATOM 756 O O . PHE A 1 91 ? -7.469 -50.481 16.202 1.00 42.66 91 PHE A O 1
#

Secondary structure (DSSP, 8-state):
-TTSS-SS---TT--HHHHHHHHHTT---GGGTTS-HHHHHHHHHHT-S-TTTPPPHHHHHTSHHHHTS------THHHHHHHHHHHTT--

Radius of gyration: 20.13 Å; Cα contacts (8 Å, |Δi|>4): 37; chains: 1; bounding box: 38×58×29 Å

Sequence (91 aa):
MASGKPIWDHSLGVNIFKLLMRIRRDELAQILEDLCEEGKDFIGKCFAMDLRKLWTAEMLLSHPFVSDYDIVLVKDKEELFWWFTISNRQF

Nearest PDB structures (foldseek):
  2yiq-assembly1_A-2  TM=7.297E-01  e=5.265E-02  Homo sapiens
  4a9t-assembly1_A  TM=6.179E-01  e=4.153E-02  Homo sapiens
  4fic-assembly2_B  TM=6.453E-01  e=3.118E-01  Gallus gallus
  6nvh-assembly1_A  TM=7.001E-01  e=7.588E-01  Homo sapiens
  6bl8-assembly2_B  TM=5.907E-01  e=7.151E-01  Homo sapiens